Protein AF-A0A1H5Q8M9-F1 (afdb_monomer_lite)

Foldseek 3Di:
DAPADKDKDKDKAWAAPPDDQVNLLVLLLVLCPVQSVQWPGKAFPDKAQLLPDDPVVCVQLQYDNNIIITTIMTIGDDRPDDDDPVNVQVSVLSSRVSGHPHDHDDGPDPDRDDDPPDDDPPDDDDDDD

Secondary structure (DSSP, 8-state):
---SPPEEEEEEEEE-TT--HHHHHHHHHHHHGGGGGGEEEEEEEEEEEGGGS-HHHHHHHT--TTSEEEEEEEEE--SSSPPPHHHHHHHHHHHHHHH--SS----SSSS------------------

pLDDT: mean 83.19, std 17.36, range [40.0, 96.5]

Organism: NCBI:txid218821

Sequence (129 aa):
MSALPPVRRDLSIAVAAEDRAEDLGDRVRTALGEDADLVESVEIRHETPCAQLPQQALARLGAERHQKNLLVRLVLRPLDRTLSDAEANVLRDRAYAALHQGTEHQWSGSQPPQRKRGEAPGSRDSGFR

Structure (mmCIF, N/CA/C/O backbone):
data_AF-A0A1H5Q8M9-F1
#
_entry.id   AF-A0A1H5Q8M9-F1
#
loop_
_atom_site.group_PDB
_atom_site.id
_atom_site.type_symbol
_atom_site.label_atom_id
_atom_site.label_alt_id
_atom_site.label_comp_id
_atom_site.label_asym_id
_atom_site.label_entity_id
_atom_site.label_seq_id
_atom_site.pdbx_PDB_ins_code
_atom_site.Cartn_x
_atom_site.Cartn_y
_atom_site.Cartn_z
_atom_site.occupancy
_atom_site.B_iso_or_equiv
_atom_site.auth_seq_id
_atom_site.auth_comp_id
_atom_site.auth_asym_id
_atom_site.auth_atom_id
_atom_site.pdbx_PDB_model_num
ATOM 1 N N . MET A 1 1 ? 17.309 -14.349 -12.034 1.00 49.53 1 MET A N 1
ATOM 2 C CA . MET A 1 1 ? 17.325 -13.305 -10.984 1.00 49.53 1 MET A CA 1
ATOM 3 C C . MET A 1 1 ? 17.532 -11.972 -11.682 1.00 49.53 1 MET A C 1
ATOM 5 O O . MET A 1 1 ? 18.528 -11.847 -12.381 1.00 49.53 1 MET A O 1
ATOM 9 N N . SER A 1 2 ? 16.574 -11.043 -11.588 1.00 52.38 2 SER A N 1
ATOM 10 C CA . SER A 1 2 ? 16.705 -9.705 -12.195 1.00 52.38 2 SER A CA 1
ATOM 11 C C . SER A 1 2 ? 17.848 -8.933 -11.524 1.00 52.38 2 SER A C 1
ATOM 13 O O . SER A 1 2 ? 18.003 -9.003 -10.305 1.00 52.38 2 SER A O 1
ATOM 15 N N . ALA A 1 3 ? 18.667 -8.251 -12.328 1.00 62.22 3 ALA A N 1
ATOM 16 C CA . ALA A 1 3 ? 19.858 -7.516 -11.893 1.00 62.22 3 ALA A CA 1
ATOM 17 C C . ALA A 1 3 ? 19.5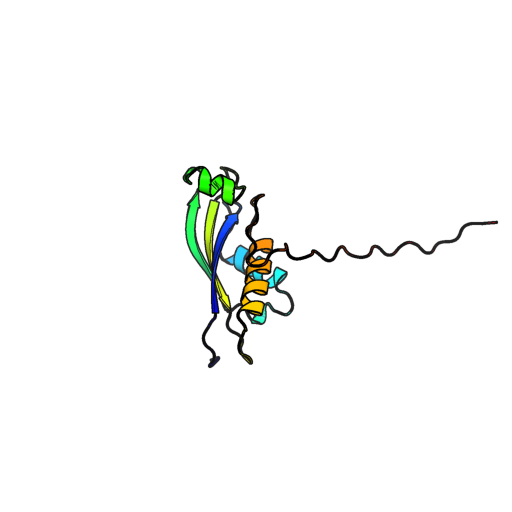56 -6.075 -11.437 1.00 62.22 3 ALA A C 1
ATOM 19 O O . ALA A 1 3 ? 20.466 -5.354 -11.030 1.00 62.22 3 ALA A O 1
ATOM 20 N N . LEU A 1 4 ? 18.293 -5.643 -11.518 1.00 66.38 4 LEU A N 1
ATOM 21 C CA . LEU A 1 4 ? 17.888 -4.274 -11.215 1.00 66.38 4 LEU A CA 1
ATOM 22 C C . LEU A 1 4 ? 17.387 -4.140 -9.768 1.00 66.38 4 LEU A C 1
ATOM 24 O O . LEU A 1 4 ? 16.692 -5.032 -9.266 1.00 66.38 4 LEU A O 1
ATOM 28 N N . PRO A 1 5 ? 17.729 -3.037 -9.074 1.00 74.69 5 PRO A N 1
ATOM 29 C CA . PRO A 1 5 ? 17.311 -2.835 -7.697 1.00 74.69 5 PRO A CA 1
ATOM 30 C C . PRO A 1 5 ? 15.780 -2.698 -7.618 1.00 74.69 5 PRO A C 1
ATOM 32 O O . PRO A 1 5 ? 15.188 -1.962 -8.407 1.00 74.69 5 PRO A O 1
ATOM 35 N N . PRO A 1 6 ? 15.118 -3.374 -6.662 1.00 85.62 6 PRO A N 1
ATOM 36 C CA . PRO A 1 6 ? 13.678 -3.239 -6.476 1.00 85.62 6 PRO A CA 1
ATOM 37 C C . PRO A 1 6 ? 13.305 -1.839 -5.979 1.00 85.62 6 PRO A C 1
ATOM 39 O O . PRO A 1 6 ? 13.928 -1.300 -5.057 1.00 85.62 6 PRO A O 1
ATOM 42 N N . VAL A 1 7 ? 12.217 -1.298 -6.519 1.00 91.06 7 VAL A N 1
ATOM 43 C CA . VAL A 1 7 ? 11.583 -0.069 -6.042 1.00 91.06 7 VAL A CA 1
ATOM 44 C C . VAL A 1 7 ? 10.568 -0.424 -4.959 1.00 91.06 7 VAL A C 1
ATOM 46 O O . VAL A 1 7 ? 9.742 -1.316 -5.132 1.00 91.06 7 VAL A O 1
ATOM 49 N N . ARG A 1 8 ? 10.626 0.270 -3.818 1.00 93.50 8 ARG A N 1
ATOM 50 C CA . ARG A 1 8 ? 9.729 0.042 -2.674 1.00 93.50 8 ARG A CA 1
ATOM 51 C C . ARG A 1 8 ? 8.881 1.275 -2.406 1.00 93.50 8 ARG A C 1
ATOM 53 O O . ARG A 1 8 ? 9.401 2.395 -2.412 1.00 93.50 8 ARG A O 1
ATOM 60 N N . ARG A 1 9 ? 7.587 1.070 -2.164 1.00 93.12 9 ARG A N 1
ATOM 61 C CA . ARG A 1 9 ? 6.641 2.127 -1.789 1.00 93.12 9 ARG A CA 1
ATOM 62 C C . ARG A 1 9 ? 5.768 1.655 -0.637 1.00 93.12 9 ARG A C 1
ATOM 64 O O . ARG A 1 9 ? 5.104 0.630 -0.748 1.00 93.12 9 ARG A O 1
ATOM 71 N N . ASP A 1 10 ? 5.772 2.423 0.445 1.00 94.00 10 ASP A N 1
ATOM 72 C CA . ASP A 1 10 ? 4.921 2.160 1.599 1.00 94.00 10 ASP A CA 1
ATOM 73 C C . ASP A 1 10 ? 3.607 2.949 1.458 1.00 94.00 10 ASP A C 1
ATOM 75 O O . ASP A 1 10 ? 3.596 4.132 1.104 1.00 94.00 10 ASP A O 1
ATOM 79 N N . LEU A 1 11 ? 2.489 2.272 1.700 1.00 93.62 11 LEU A N 1
ATOM 80 C CA . LEU A 1 11 ? 1.127 2.775 1.566 1.00 93.62 11 LEU A CA 1
ATOM 81 C C . LEU A 1 11 ? 0.388 2.568 2.885 1.00 93.62 11 LEU A C 1
ATOM 83 O O . LEU A 1 11 ? 0.366 1.462 3.415 1.00 93.62 11 LEU A O 1
ATOM 87 N N . SER A 1 12 ? -0.255 3.616 3.391 1.00 94.44 12 SER A N 1
ATOM 88 C CA . SER A 1 12 ? -1.201 3.497 4.502 1.00 94.44 12 SER A CA 1
ATOM 89 C C . SER A 1 12 ? -2.614 3.478 3.930 1.00 94.44 12 SER A C 1
ATOM 91 O O . SER A 1 12 ? -3.045 4.464 3.332 1.00 94.44 12 SER A O 1
ATOM 93 N N . ILE A 1 13 ? -3.312 2.352 4.066 1.00 95.00 13 ILE A N 1
ATOM 94 C CA . ILE A 1 13 ? -4.632 2.114 3.466 1.00 95.00 13 ILE A CA 1
ATOM 95 C C . ILE A 1 13 ? -5.657 1.729 4.529 1.00 95.00 13 ILE A C 1
ATOM 97 O O . ILE A 1 13 ? -5.300 1.134 5.540 1.00 95.00 13 ILE A O 1
ATOM 101 N N . ALA A 1 14 ? -6.924 2.072 4.312 1.00 96.50 14 ALA A N 1
ATOM 102 C CA . ALA A 1 14 ? -8.042 1.546 5.081 1.00 96.50 14 ALA A CA 1
ATOM 103 C C . ALA A 1 14 ? -8.663 0.399 4.287 1.00 96.50 14 ALA A C 1
ATOM 105 O O . ALA A 1 14 ? -8.850 0.537 3.078 1.00 96.50 14 ALA A O 1
ATOM 106 N N . VAL A 1 15 ? -8.932 -0.718 4.950 1.00 95.81 15 VAL A N 1
ATOM 107 C CA . VAL A 1 15 ? -9.479 -1.935 4.341 1.00 95.81 15 VAL A CA 1
ATOM 108 C C . VAL A 1 15 ? -10.482 -2.598 5.279 1.00 95.81 15 VAL A C 1
ATOM 110 O O . VAL A 1 15 ? -10.505 -2.310 6.482 1.00 95.81 15 VAL A O 1
ATOM 113 N N . ALA A 1 16 ? -11.293 -3.509 4.744 1.00 94.06 16 ALA A N 1
ATOM 114 C CA . ALA A 1 16 ? -12.166 -4.354 5.548 1.00 94.06 16 ALA A CA 1
ATOM 115 C C . ALA A 1 16 ? -11.357 -5.184 6.564 1.00 94.06 16 ALA A C 1
ATOM 117 O O . ALA A 1 16 ? -10.202 -5.538 6.322 1.00 94.06 16 ALA A O 1
ATOM 118 N N . ALA A 1 17 ? -11.956 -5.512 7.711 1.00 90.94 17 ALA A N 1
ATOM 119 C CA . ALA A 1 17 ? -11.278 -6.268 8.767 1.00 90.94 17 ALA A CA 1
ATOM 120 C C . ALA A 1 17 ? -10.802 -7.658 8.292 1.00 90.94 17 ALA A C 1
ATOM 122 O O . ALA A 1 17 ? -9.727 -8.116 8.693 1.00 90.94 17 ALA A O 1
ATOM 123 N N . GLU A 1 18 ? -11.564 -8.273 7.384 1.00 91.06 18 GLU A N 1
ATOM 124 C CA . GLU A 1 18 ? -11.295 -9.593 6.798 1.00 91.06 18 GLU A CA 1
ATOM 125 C C . GLU A 1 18 ? -10.132 -9.608 5.793 1.00 91.06 18 GLU A C 1
ATOM 127 O O . GLU A 1 18 ? -9.586 -10.678 5.536 1.00 91.06 18 GLU A O 1
ATOM 132 N N . ASP A 1 19 ? -9.738 -8.455 5.235 1.00 91.38 19 ASP A N 1
ATOM 133 C CA . ASP A 1 19 ? -8.782 -8.400 4.122 1.00 91.38 19 ASP A CA 1
ATOM 134 C C . ASP A 1 19 ? -7.407 -8.968 4.510 1.00 91.38 19 ASP A C 1
ATOM 136 O O . ASP A 1 19 ? -6.799 -8.557 5.512 1.00 91.38 19 ASP A O 1
ATOM 140 N N . ARG A 1 20 ? -6.892 -9.892 3.688 1.00 90.44 20 ARG A N 1
ATOM 141 C CA . ARG A 1 20 ? -5.599 -10.559 3.883 1.00 90.44 20 ARG A CA 1
ATOM 142 C C . ARG A 1 20 ? -4.573 -10.167 2.826 1.00 90.44 20 ARG A C 1
ATOM 144 O O . ARG A 1 20 ? -4.897 -9.576 1.800 1.00 90.44 20 ARG A O 1
ATOM 151 N N . ALA A 1 21 ? -3.309 -10.514 3.067 1.00 88.75 21 ALA A N 1
ATOM 152 C CA . ALA A 1 21 ? -2.211 -10.199 2.152 1.00 88.75 21 ALA A CA 1
ATOM 153 C C . ALA A 1 21 ? -2.436 -10.773 0.743 1.00 88.75 21 ALA A C 1
ATOM 155 O O . ALA A 1 21 ? -2.115 -10.110 -0.244 1.00 88.75 21 ALA A O 1
ATOM 156 N N . GLU A 1 22 ? -3.022 -11.968 0.654 1.00 91.56 22 GLU A N 1
ATOM 157 C CA . GLU A 1 22 ? -3.362 -12.620 -0.609 1.00 91.56 22 GLU A CA 1
ATOM 158 C C . GLU A 1 22 ? -4.379 -11.784 -1.407 1.00 91.56 22 GLU A C 1
ATOM 160 O O . GLU A 1 22 ? -4.115 -11.425 -2.557 1.00 91.56 22 GLU A O 1
ATOM 165 N N . ASP A 1 23 ? -5.464 -11.344 -0.758 1.00 93.94 23 ASP A N 1
ATOM 166 C CA . ASP A 1 23 ? -6.513 -10.516 -1.373 1.00 93.94 23 ASP A CA 1
ATOM 167 C C . ASP A 1 23 ? -5.981 -9.156 -1.846 1.00 93.94 23 ASP A C 1
ATOM 169 O O . ASP A 1 23 ? -6.440 -8.586 -2.841 1.00 93.94 23 ASP A O 1
ATOM 173 N N . LEU A 1 24 ? -5.032 -8.582 -1.100 1.00 94.75 24 LEU A N 1
ATOM 174 C CA . LEU A 1 24 ? -4.378 -7.327 -1.471 1.00 94.75 24 LEU A CA 1
ATOM 175 C C . LEU A 1 24 ? -3.493 -7.527 -2.704 1.00 94.75 24 LEU A C 1
ATOM 177 O O . LEU A 1 24 ? -3.533 -6.714 -3.628 1.00 94.75 24 LEU A O 1
ATOM 181 N N . GLY A 1 25 ? -2.719 -8.612 -2.739 1.00 95.19 25 GLY A N 1
ATOM 182 C CA . GLY A 1 25 ? -1.880 -8.957 -3.882 1.00 95.19 25 GLY A CA 1
ATOM 183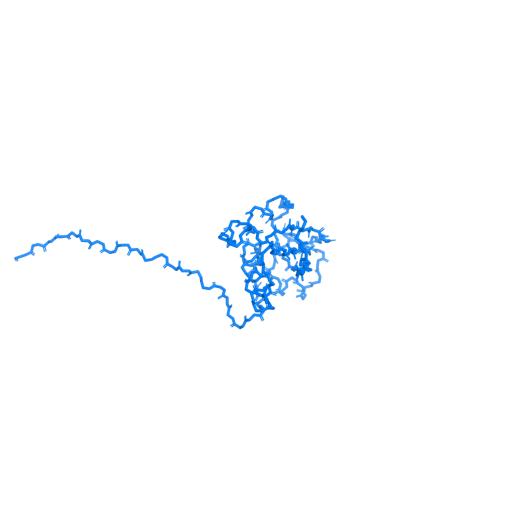 C C . GLY A 1 25 ? -2.692 -9.104 -5.168 1.00 95.19 25 GLY A C 1
ATOM 184 O O . GLY A 1 25 ? -2.337 -8.519 -6.193 1.00 95.19 25 GLY A O 1
ATOM 185 N N . ASP A 1 26 ? -3.811 -9.821 -5.107 1.00 95.56 26 ASP A N 1
ATOM 186 C CA . ASP A 1 26 ? -4.661 -10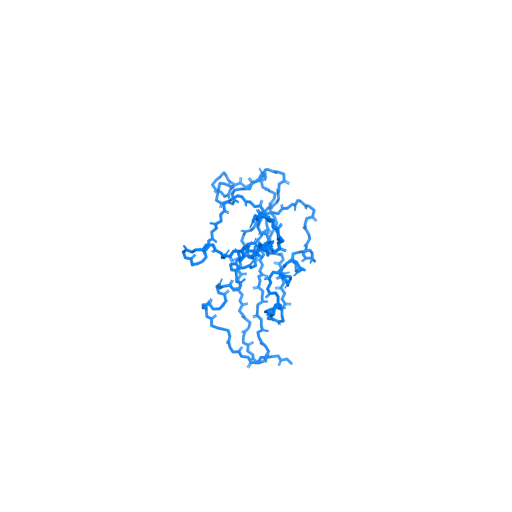.072 -6.274 1.00 95.56 26 ASP A CA 1
ATOM 187 C C . ASP A 1 26 ? -5.354 -8.804 -6.777 1.00 95.56 26 ASP A C 1
ATOM 189 O O . ASP A 1 26 ? -5.379 -8.543 -7.986 1.00 95.56 26 ASP A O 1
ATOM 193 N N . ARG A 1 27 ? -5.830 -7.944 -5.867 1.00 96.31 27 ARG A N 1
ATOM 194 C CA . ARG A 1 27 ? -6.376 -6.627 -6.232 1.00 96.31 27 ARG A CA 1
ATOM 195 C C . ARG A 1 27 ? -5.338 -5.730 -6.892 1.00 96.31 27 ARG A C 1
ATOM 197 O O . ARG A 1 27 ? -5.653 -5.091 -7.895 1.00 96.31 27 ARG A O 1
ATOM 204 N N . VAL A 1 28 ? -4.110 -5.688 -6.369 1.00 96.38 28 VAL A N 1
ATOM 205 C CA . VAL A 1 28 ? -3.028 -4.895 -6.974 1.00 96.38 28 VAL A CA 1
ATOM 206 C C . VAL A 1 28 ? -2.720 -5.398 -8.379 1.00 96.38 28 VAL A C 1
ATOM 208 O O . VAL A 1 28 ? -2.721 -4.597 -9.309 1.00 96.38 28 VAL A O 1
ATOM 211 N N . ARG A 1 29 ? -2.514 -6.707 -8.566 1.00 95.25 29 ARG A N 1
ATOM 212 C CA . ARG A 1 29 ? -2.227 -7.273 -9.896 1.00 95.25 29 ARG A CA 1
ATOM 213 C C . ARG A 1 29 ? -3.356 -6.991 -10.882 1.00 95.25 29 ARG A C 1
ATOM 215 O O . ARG A 1 29 ? -3.098 -6.521 -11.985 1.00 95.25 29 ARG A O 1
ATOM 222 N N . THR A 1 30 ? -4.604 -7.165 -10.451 1.00 96.00 30 THR A N 1
ATOM 223 C CA . THR A 1 30 ? -5.784 -6.850 -11.269 1.00 96.00 30 THR A CA 1
ATOM 224 C C . THR A 1 30 ? -5.814 -5.377 -11.683 1.00 96.00 30 THR A C 1
ATOM 226 O O . THR A 1 30 ? -6.073 -5.060 -12.84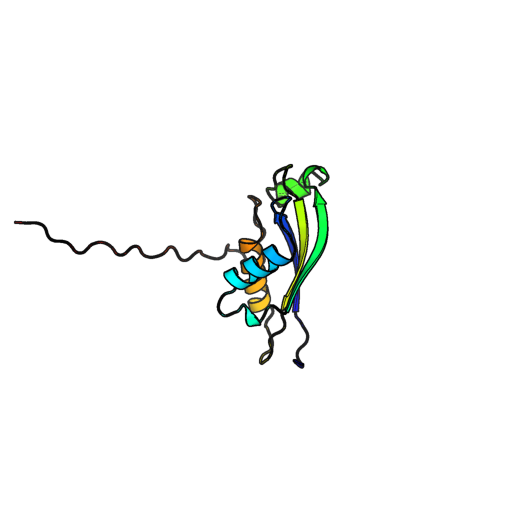1 1.00 96.00 30 THR A O 1
ATOM 229 N N . ALA A 1 31 ? -5.518 -4.458 -10.761 1.00 95.12 31 ALA A N 1
ATOM 230 C CA . ALA A 1 31 ? -5.523 -3.024 -11.042 1.00 95.12 31 ALA A CA 1
ATOM 231 C C . ALA A 1 31 ? -4.353 -2.563 -11.926 1.00 95.12 31 ALA A C 1
ATOM 233 O O . ALA A 1 31 ? -4.473 -1.572 -12.658 1.00 95.12 31 ALA A O 1
ATOM 234 N N . LEU A 1 32 ? -3.215 -3.255 -11.849 1.00 93.62 32 LEU A N 1
ATOM 235 C CA . LEU A 1 32 ? -2.033 -2.954 -12.651 1.00 93.62 32 LEU A CA 1
ATOM 236 C C . LEU A 1 32 ? -2.102 -3.552 -14.064 1.00 93.62 32 LEU A C 1
ATOM 238 O O . LEU A 1 32 ? -1.562 -2.943 -14.987 1.00 93.62 32 LEU A O 1
ATOM 242 N N . GLY A 1 33 ? -2.862 -4.628 -14.277 1.00 94.50 33 GLY A N 1
ATOM 243 C CA . GLY A 1 33 ? -3.131 -5.164 -15.613 1.00 94.50 33 GLY A CA 1
ATOM 244 C C . GLY A 1 33 ? -1.843 -5.593 -16.314 1.00 94.50 33 GLY A C 1
ATOM 245 O O . GLY A 1 33 ? -1.139 -6.460 -15.813 1.00 94.50 33 GLY A O 1
ATOM 246 N N . GLU A 1 34 ? -1.510 -4.961 -17.439 1.00 92.06 34 GLU A N 1
ATOM 247 C CA . GLU A 1 34 ? -0.268 -5.226 -18.190 1.00 92.06 34 GLU A CA 1
ATOM 248 C C . GLU A 1 34 ? 1.001 -5.003 -17.349 1.00 92.06 34 GLU A C 1
ATOM 250 O O . GLU A 1 34 ? 2.019 -5.648 -17.573 1.00 92.06 34 GLU A O 1
ATOM 255 N N . ASP A 1 35 ? 0.927 -4.145 -16.328 1.00 92.38 35 ASP A N 1
ATOM 256 C CA . ASP A 1 35 ? 2.032 -3.877 -15.406 1.00 92.38 35 ASP A CA 1
ATOM 257 C C . ASP A 1 35 ? 2.082 -4.856 -14.214 1.00 92.38 35 ASP A C 1
ATOM 259 O O . ASP A 1 35 ? 2.884 -4.671 -13.296 1.00 92.38 35 ASP A O 1
ATOM 263 N N . ALA A 1 36 ? 1.218 -5.880 -14.164 1.00 92.88 36 ALA A N 1
ATOM 264 C CA . ALA A 1 36 ? 1.147 -6.813 -13.035 1.00 92.88 36 ALA A CA 1
ATOM 265 C C . ALA A 1 36 ? 2.459 -7.583 -12.813 1.00 92.88 36 ALA A C 1
ATOM 267 O O . ALA A 1 36 ? 2.828 -7.825 -11.664 1.00 92.88 36 ALA A O 1
ATOM 268 N N . ASP A 1 37 ? 3.188 -7.893 -13.888 1.00 90.88 37 ASP A N 1
ATOM 269 C CA . ASP A 1 37 ? 4.476 -8.599 -13.839 1.00 90.88 37 ASP A CA 1
ATOM 270 C C . ASP A 1 37 ? 5.589 -7.772 -13.177 1.00 90.88 37 ASP A C 1
ATOM 272 O O . ASP A 1 37 ? 6.620 -8.310 -12.771 1.00 90.88 37 ASP A O 1
ATOM 276 N N . LEU A 1 38 ? 5.382 -6.460 -13.015 1.00 91.94 38 LEU A N 1
ATOM 277 C CA . LEU A 1 38 ? 6.301 -5.600 -12.274 1.00 91.94 38 LEU A CA 1
ATOM 278 C C . LEU A 1 38 ? 6.179 -5.800 -10.758 1.00 91.94 38 LEU A C 1
ATOM 280 O O . LEU A 1 38 ? 7.089 -5.403 -10.029 1.00 91.94 38 LEU A O 1
ATOM 284 N N . VAL A 1 39 ? 5.077 -6.381 -10.267 1.00 93.75 39 VAL A N 1
ATOM 285 C CA . VAL A 1 39 ? 4.825 -6.597 -8.836 1.00 93.75 39 VAL A CA 1
ATOM 286 C C . VAL A 1 39 ? 5.566 -7.833 -8.354 1.00 93.75 39 VAL A C 1
ATOM 288 O O . VAL A 1 39 ? 5.176 -8.965 -8.628 1.00 93.75 39 VAL A O 1
ATOM 291 N N . GLU A 1 40 ? 6.592 -7.616 -7.540 1.00 93.75 40 GLU A N 1
ATOM 292 C CA . GLU A 1 40 ? 7.295 -8.700 -6.862 1.00 93.75 40 GLU A CA 1
ATOM 293 C C . GLU A 1 40 ? 6.503 -9.180 -5.640 1.00 93.75 40 GLU A C 1
ATOM 295 O O . GLU A 1 40 ? 6.255 -10.375 -5.480 1.00 93.75 40 GLU A O 1
ATOM 300 N N . SER A 1 41 ? 6.085 -8.253 -4.774 1.00 94.38 41 SER A N 1
ATOM 301 C CA . SER A 1 41 ? 5.334 -8.583 -3.562 1.00 94.38 41 SER A CA 1
ATOM 302 C C . SER A 1 41 ? 4.496 -7.412 -3.045 1.00 94.38 41 SER A C 1
ATOM 304 O O . SER A 1 41 ? 4.786 -6.237 -3.292 1.00 94.38 41 SER A O 1
ATOM 306 N N . VAL A 1 42 ? 3.447 -7.759 -2.295 1.00 96.00 42 VAL A N 1
ATOM 307 C CA . VAL A 1 42 ? 2.677 -6.842 -1.448 1.00 96.00 42 VAL A CA 1
ATOM 308 C C . VAL A 1 42 ? 2.776 -7.369 -0.022 1.00 96.00 42 VAL A C 1
ATOM 310 O O . VAL A 1 42 ? 2.275 -8.447 0.284 1.00 96.00 42 VAL A O 1
ATOM 313 N N . GLU A 1 43 ? 3.459 -6.631 0.847 1.00 95.44 43 GLU A N 1
ATOM 314 C CA . GLU A 1 43 ? 3.744 -7.066 2.216 1.00 95.44 43 GLU A CA 1
ATOM 315 C C . GLU A 1 43 ? 2.992 -6.212 3.230 1.00 95.44 43 GLU A C 1
ATOM 317 O O . GLU A 1 43 ? 3.124 -4.988 3.229 1.00 95.44 43 GLU A O 1
ATOM 322 N N . ILE A 1 44 ? 2.279 -6.839 4.165 1.00 95.75 44 ILE A N 1
ATOM 323 C CA . ILE A 1 44 ? 1.730 -6.131 5.325 1.00 95.75 44 ILE A CA 1
ATOM 324 C C . ILE A 1 44 ? 2.868 -5.899 6.324 1.00 95.75 44 ILE A C 1
ATOM 326 O O . ILE A 1 44 ? 3.487 -6.839 6.819 1.00 95.75 44 ILE A O 1
ATOM 330 N N . ARG A 1 45 ? 3.166 -4.630 6.607 1.00 96.44 45 ARG A N 1
ATOM 331 C CA . ARG A 1 45 ? 4.208 -4.209 7.555 1.00 96.44 45 ARG A CA 1
ATOM 332 C C . ARG A 1 45 ? 3.650 -3.955 8.945 1.00 96.44 45 ARG A C 1
ATOM 334 O O . ARG A 1 45 ? 4.337 -4.218 9.926 1.00 96.44 45 ARG A O 1
ATOM 341 N N . HIS A 1 46 ? 2.440 -3.411 9.016 1.00 95.62 46 HIS A N 1
ATOM 342 C CA . HIS A 1 46 ? 1.746 -3.138 10.267 1.00 95.62 46 HIS A CA 1
ATOM 343 C C . HIS A 1 46 ? 0.236 -3.178 10.046 1.00 95.62 46 HIS A C 1
ATOM 345 O O . HIS A 1 46 ? -0.246 -2.761 8.992 1.00 95.62 46 HIS A O 1
ATOM 351 N N . GLU A 1 47 ? -0.493 -3.627 11.061 1.00 95.62 47 GLU A N 1
ATOM 352 C CA . GLU A 1 47 ? -1.950 -3.596 11.115 1.00 95.62 47 GLU A CA 1
ATOM 353 C C . GLU A 1 47 ? -2.377 -2.827 12.365 1.00 95.62 47 GLU A C 1
ATOM 355 O O . GLU A 1 47 ? -1.883 -3.087 13.461 1.00 95.62 47 GLU A O 1
ATOM 360 N N . THR A 1 48 ? -3.279 -1.865 12.193 1.00 94.62 48 THR A N 1
ATOM 361 C CA . THR A 1 48 ? -3.836 -1.079 13.292 1.00 94.62 48 THR A CA 1
ATOM 362 C C . THR A 1 48 ? -5.349 -0.996 13.125 1.00 94.62 48 THR A C 1
ATOM 364 O O . THR A 1 48 ? -5.805 -0.454 12.116 1.00 94.62 48 THR A O 1
ATOM 367 N N . PRO A 1 49 ? -6.159 -1.471 14.085 1.00 94.38 49 PRO A N 1
ATOM 368 C CA . PRO A 1 49 ? -7.601 -1.248 14.058 1.00 94.38 49 PRO A CA 1
ATOM 369 C C . PRO A 1 49 ? -7.920 0.246 13.937 1.00 94.38 49 PRO A C 1
ATOM 371 O O . PRO A 1 49 ? -7.373 1.055 14.691 1.00 94.38 49 PRO A O 1
ATOM 374 N N . CYS A 1 50 ? -8.826 0.638 13.034 1.00 92.62 50 CYS A N 1
ATOM 375 C CA . CYS A 1 50 ? -9.153 2.056 12.849 1.00 92.62 50 CYS A CA 1
ATOM 376 C C . CYS A 1 50 ? -9.711 2.682 14.137 1.00 92.62 50 CYS A C 1
ATOM 378 O O . CYS A 1 50 ? -9.420 3.835 14.446 1.00 92.62 50 CYS A O 1
ATOM 380 N N . ALA A 1 51 ? -10.423 1.904 14.956 1.00 92.00 51 ALA A N 1
ATOM 381 C CA . ALA A 1 51 ? -10.898 2.331 16.272 1.00 92.00 51 ALA A CA 1
ATOM 382 C C . ALA A 1 51 ? -9.784 2.776 17.249 1.00 92.00 51 ALA A C 1
ATOM 384 O O . ALA A 1 51 ? -10.079 3.498 18.199 1.00 92.00 51 ALA A O 1
ATOM 385 N N . GLN A 1 52 ? -8.531 2.364 17.027 1.00 93.12 52 GLN A N 1
ATOM 386 C CA . GLN A 1 52 ? -7.370 2.705 17.859 1.00 93.12 52 GLN A CA 1
ATOM 387 C C . GLN A 1 52 ? -6.500 3.816 17.252 1.00 93.12 52 GLN A C 1
ATOM 389 O O . GLN A 1 52 ? -5.511 4.229 17.858 1.00 93.12 52 GLN A O 1
ATOM 394 N N . LEU A 1 53 ? -6.839 4.309 16.058 1.00 90.50 53 LEU A N 1
ATOM 395 C CA . LEU A 1 53 ? -6.082 5.373 15.413 1.00 90.50 53 LEU A CA 1
ATOM 396 C C . LEU A 1 53 ? -6.416 6.748 16.005 1.00 90.50 53 LEU A C 1
ATOM 398 O O . LEU A 1 53 ? -7.574 7.024 16.332 1.00 90.50 53 LEU A O 1
ATOM 402 N N . PRO A 1 54 ? -5.435 7.667 16.057 1.00 91.44 54 PRO A N 1
ATOM 403 C CA . PRO A 1 54 ? -5.707 9.070 16.332 1.00 91.44 54 PRO A CA 1
ATOM 404 C C . PRO A 1 54 ? -6.716 9.649 15.331 1.00 91.44 54 PRO A C 1
ATOM 406 O O . PRO A 1 54 ? -6.672 9.336 14.139 1.00 91.44 54 PRO A O 1
ATOM 409 N N . GLN A 1 55 ? -7.574 10.568 15.784 1.00 87.94 55 GLN A N 1
ATOM 410 C CA . GLN A 1 55 ? -8.624 11.168 14.948 1.00 87.94 55 GLN A CA 1
ATOM 411 C C . GLN A 1 55 ? -8.079 11.825 13.670 1.00 87.94 55 GLN A C 1
ATOM 413 O O . GLN A 1 55 ? -8.704 11.739 12.617 1.00 87.94 55 GLN A O 1
ATOM 418 N N . GLN A 1 56 ? -6.887 12.424 13.730 1.00 89.31 56 GLN A N 1
ATOM 419 C CA . GLN A 1 56 ? -6.224 12.992 12.555 1.00 89.31 56 GLN A CA 1
ATOM 420 C C . GLN A 1 56 ? -5.894 11.927 11.497 1.00 89.31 56 GLN A C 1
ATOM 422 O O . GLN A 1 56 ? -6.034 12.179 10.302 1.00 89.31 56 GLN A O 1
ATOM 427 N N . ALA A 1 57 ? -5.464 10.735 11.920 1.00 88.69 57 ALA A N 1
ATOM 428 C CA . ALA A 1 57 ? -5.152 9.641 11.009 1.00 88.69 57 ALA A CA 1
ATOM 429 C C . ALA A 1 57 ? -6.426 9.070 10.371 1.00 88.69 57 ALA A C 1
ATOM 431 O O . ALA A 1 57 ? -6.427 8.822 9.168 1.00 88.69 57 ALA A O 1
ATOM 432 N N . LEU A 1 58 ? -7.510 8.945 11.146 1.00 90.19 58 LEU A N 1
ATOM 433 C CA . LEU A 1 58 ? -8.828 8.559 10.633 1.00 90.19 58 LEU A CA 1
ATOM 434 C C . LEU A 1 58 ? -9.346 9.545 9.591 1.00 90.19 58 LEU A C 1
ATOM 436 O O . LEU A 1 58 ? -9.717 9.126 8.501 1.00 90.19 58 LEU A O 1
ATOM 440 N N . ALA A 1 59 ? -9.313 10.844 9.904 1.00 89.62 59 ALA A N 1
ATOM 441 C CA . ALA A 1 59 ? -9.752 11.890 8.988 1.00 89.62 59 ALA A CA 1
ATOM 442 C C . ALA A 1 59 ? -8.944 11.860 7.687 1.00 89.62 59 ALA A C 1
ATOM 444 O O . ALA A 1 59 ? -9.513 11.905 6.610 1.00 89.62 59 ALA A O 1
ATOM 445 N N . ARG A 1 60 ? -7.622 11.696 7.776 1.00 89.62 60 ARG A N 1
ATOM 446 C CA . ARG A 1 60 ? -6.738 11.626 6.607 1.00 89.62 60 ARG A CA 1
ATOM 447 C C . ARG A 1 60 ? -6.967 10.388 5.729 1.00 89.62 60 ARG A C 1
ATOM 449 O O . ARG A 1 60 ? -6.657 10.428 4.543 1.00 89.62 60 ARG A O 1
ATOM 456 N N . LEU A 1 61 ? -7.421 9.286 6.320 1.00 90.56 61 LEU A N 1
ATOM 457 C CA . LEU A 1 61 ? -7.758 8.057 5.602 1.00 90.56 61 LEU A CA 1
ATOM 458 C C . LEU A 1 61 ? -9.219 8.034 5.144 1.00 90.56 61 LEU A C 1
ATOM 460 O O . LEU A 1 61 ? -9.570 7.167 4.362 1.00 90.56 61 LEU A O 1
ATOM 464 N N . GLY A 1 62 ? -10.090 8.898 5.676 1.00 92.94 62 GLY A N 1
ATOM 465 C CA . GLY A 1 62 ? -11.536 8.760 5.501 1.00 92.94 62 GLY A CA 1
ATOM 466 C C . GLY A 1 62 ? -12.046 7.379 5.928 1.00 92.94 62 GLY A C 1
ATOM 467 O O . GLY A 1 62 ? -12.901 6.808 5.258 1.00 92.94 62 GLY A O 1
ATOM 468 N N . ALA A 1 63 ? -11.446 6.799 6.971 1.00 90.81 63 ALA A N 1
ATOM 469 C CA . ALA A 1 63 ? -11.698 5.419 7.375 1.00 90.81 63 ALA A CA 1
ATOM 470 C C . ALA A 1 63 ? -12.822 5.314 8.411 1.00 90.81 63 ALA A C 1
ATOM 472 O O . ALA A 1 63 ? -12.945 6.147 9.313 1.00 90.81 63 ALA A O 1
ATOM 473 N N . GLU A 1 64 ? -13.589 4.232 8.341 1.00 90.44 64 GLU A N 1
ATOM 474 C CA . GLU A 1 64 ? -14.605 3.897 9.332 1.00 90.44 64 GLU A CA 1
ATOM 475 C C . GLU A 1 64 ? -14.025 3.089 10.502 1.00 90.44 64 GLU A C 1
ATOM 477 O O . GLU A 1 64 ? -13.018 2.393 10.374 1.00 90.44 64 GLU A O 1
ATOM 482 N N . ARG A 1 65 ? -14.674 3.129 11.676 1.00 88.19 65 ARG A N 1
ATOM 483 C CA . ARG A 1 65 ? -14.161 2.442 12.882 1.00 88.19 65 ARG A CA 1
ATOM 484 C C . ARG A 1 65 ? -14.116 0.917 12.762 1.00 88.19 65 ARG A C 1
ATOM 486 O O . ARG A 1 65 ? -13.345 0.297 13.487 1.00 88.19 65 ARG A O 1
ATOM 493 N N . HIS A 1 66 ? -14.953 0.337 11.901 1.00 91.38 66 HIS A N 1
ATOM 494 C CA . HIS A 1 66 ? -15.022 -1.106 11.665 1.00 91.38 66 HIS A CA 1
ATOM 495 C C . HIS A 1 66 ? -13.911 -1.605 10.723 1.00 91.38 66 HIS A C 1
ATOM 497 O O . HIS A 1 66 ? -13.667 -2.805 10.635 1.00 91.38 66 HIS A O 1
ATOM 503 N N . GLN A 1 67 ? -13.244 -0.688 10.017 1.00 95.38 67 GLN A N 1
ATOM 504 C CA . GLN A 1 67 ? -12.116 -0.998 9.152 1.00 95.38 67 GLN A CA 1
ATOM 505 C C . GLN A 1 67 ? -10.833 -1.186 9.970 1.00 95.38 67 GLN A C 1
ATOM 507 O O . GLN A 1 67 ? -10.739 -0.848 11.157 1.00 95.38 67 GLN A O 1
ATOM 512 N N . LYS A 1 68 ? -9.801 -1.676 9.293 1.00 95.75 68 LYS A N 1
ATOM 513 C CA . LYS A 1 68 ? -8.426 -1.656 9.786 1.00 95.75 68 LYS A CA 1
ATOM 514 C C . LYS A 1 68 ? -7.547 -0.823 8.866 1.00 95.75 68 LYS A C 1
ATOM 516 O O . LYS A 1 68 ? -7.764 -0.758 7.656 1.00 95.75 68 LYS A O 1
ATOM 521 N N . ASN A 1 69 ? -6.535 -0.192 9.445 1.00 96.38 69 ASN A N 1
ATOM 522 C CA . ASN A 1 69 ? -5.461 0.425 8.695 1.00 96.38 69 ASN A CA 1
ATOM 523 C C . ASN A 1 69 ? -4.326 -0.571 8.509 1.00 96.38 69 ASN A C 1
ATOM 525 O O . ASN A 1 69 ? -3.812 -1.121 9.482 1.00 96.38 69 ASN A O 1
ATOM 529 N N . LEU A 1 70 ? -3.913 -0.757 7.260 1.00 96.50 70 LEU A N 1
ATOM 530 C CA . LEU A 1 70 ? -2.717 -1.513 6.928 1.00 96.50 70 LEU A CA 1
ATOM 531 C C . LEU A 1 70 ? -1.642 -0.561 6.422 1.00 96.50 70 LEU A C 1
ATOM 533 O O . LEU A 1 70 ? -1.877 0.243 5.516 1.00 96.50 70 LEU A O 1
ATOM 537 N N . LEU A 1 71 ? -0.444 -0.682 6.990 1.00 96.06 71 LEU A N 1
ATOM 538 C CA . LEU A 1 71 ? 0.771 -0.195 6.358 1.00 96.06 71 LEU A CA 1
ATOM 539 C C . LEU A 1 71 ? 1.289 -1.316 5.466 1.00 96.06 71 LEU A C 1
ATOM 541 O O . LEU A 1 71 ? 1.784 -2.323 5.971 1.00 96.06 71 LEU A O 1
ATOM 545 N N . VAL A 1 72 ? 1.170 -1.151 4.154 1.00 96.12 72 VAL A N 1
ATOM 546 C CA . VAL A 1 72 ? 1.613 -2.145 3.174 1.00 96.12 72 VAL A CA 1
ATOM 547 C C . VAL A 1 72 ? 2.816 -1.638 2.401 1.00 96.12 72 VAL A C 1
ATOM 549 O O . VAL A 1 72 ? 2.909 -0.454 2.090 1.00 96.12 72 VAL A O 1
ATOM 552 N N . ARG A 1 73 ? 3.735 -2.538 2.072 1.00 96.06 73 ARG A N 1
ATOM 553 C CA . ARG A 1 73 ? 4.873 -2.275 1.200 1.00 96.06 73 ARG A CA 1
ATOM 554 C C . ARG A 1 73 ? 4.631 -2.934 -0.144 1.00 96.06 73 ARG A C 1
ATOM 556 O O . ARG A 1 73 ? 4.557 -4.156 -0.228 1.00 96.06 73 ARG A O 1
ATOM 563 N N . LEU A 1 74 ? 4.551 -2.116 -1.184 1.00 95.44 74 LEU A N 1
ATOM 564 C CA . LEU A 1 74 ? 4.581 -2.559 -2.568 1.00 95.44 74 LEU A CA 1
ATOM 565 C C . LEU A 1 74 ? 6.039 -2.655 -3.022 1.00 95.44 74 LEU A C 1
ATOM 567 O O . LEU A 1 74 ? 6.777 -1.664 -2.954 1.00 95.44 74 LEU A O 1
ATOM 571 N N . VAL A 1 75 ? 6.447 -3.837 -3.478 1.00 94.56 75 VAL A N 1
ATOM 572 C CA . VAL A 1 75 ? 7.764 -4.077 -4.072 1.00 94.56 75 VAL A CA 1
ATOM 573 C C . VAL A 1 75 ? 7.592 -4.268 -5.572 1.00 94.56 75 VAL A C 1
ATOM 575 O O . VAL A 1 75 ? 6.907 -5.189 -6.015 1.00 94.56 75 VAL A O 1
ATOM 578 N N . LEU A 1 76 ? 8.218 -3.384 -6.345 1.00 92.94 76 LEU A N 1
ATOM 579 C CA . LEU A 1 76 ? 8.238 -3.426 -7.800 1.00 92.94 76 LEU A CA 1
ATOM 580 C C . LEU A 1 76 ? 9.639 -3.812 -8.271 1.00 92.94 76 LEU A C 1
ATOM 582 O O . LEU A 1 76 ? 10.617 -3.147 -7.914 1.00 92.94 76 LEU A O 1
ATOM 586 N N . ARG A 1 77 ? 9.752 -4.862 -9.082 1.00 90.44 77 ARG A N 1
ATOM 587 C CA . ARG A 1 77 ? 11.022 -5.277 -9.684 1.00 90.44 77 ARG A CA 1
ATOM 588 C C . ARG A 1 77 ? 10.805 -5.627 -11.150 1.00 90.44 77 ARG A C 1
ATOM 590 O O . ARG A 1 77 ? 10.462 -6.766 -11.456 1.00 90.44 77 ARG A O 1
ATOM 597 N N . PRO A 1 78 ? 11.056 -4.678 -12.062 1.00 84.19 78 PRO A N 1
ATOM 598 C CA . PRO A 1 78 ? 11.069 -5.001 -13.475 1.00 84.19 78 PRO A CA 1
ATOM 599 C C . PRO A 1 78 ? 12.174 -6.021 -13.787 1.00 84.19 78 PRO A C 1
ATOM 601 O O . PRO A 1 78 ? 13.233 -6.054 -13.143 1.00 84.19 78 PRO A O 1
ATOM 604 N N . LEU A 1 79 ? 11.928 -6.861 -14.788 1.00 80.62 79 LEU A N 1
ATOM 605 C CA . LEU A 1 79 ? 12.860 -7.915 -15.192 1.00 80.62 79 LEU A CA 1
ATOM 606 C C . LEU A 1 79 ? 13.804 -7.474 -16.318 1.00 80.62 79 LEU A C 1
ATOM 608 O O . LEU A 1 79 ? 14.887 -8.039 -16.449 1.00 80.62 79 LEU A O 1
ATOM 612 N N . ASP A 1 80 ? 13.412 -6.461 -17.089 1.00 82.06 80 ASP A N 1
ATOM 613 C CA . ASP A 1 80 ? 14.024 -6.076 -18.364 1.00 82.06 80 ASP A CA 1
ATOM 614 C C . ASP A 1 80 ? 14.408 -4.587 -18.465 1.00 82.06 80 ASP A C 1
ATOM 616 O O . ASP A 1 80 ? 15.178 -4.217 -19.351 1.00 82.06 80 ASP A O 1
ATOM 620 N N . ARG A 1 81 ? 13.914 -3.724 -17.564 1.00 81.88 81 ARG A N 1
ATOM 621 C CA . ARG A 1 81 ? 14.117 -2.267 -17.643 1.00 81.88 81 ARG A CA 1
ATOM 622 C C . ARG A 1 81 ? 14.187 -1.571 -16.289 1.00 81.88 81 ARG A C 1
ATOM 624 O O . ARG A 1 81 ? 13.602 -2.017 -15.313 1.00 81.88 81 ARG A O 1
ATOM 631 N N . THR A 1 82 ? 14.843 -0.420 -16.213 1.00 83.06 82 THR A N 1
ATOM 632 C CA . THR A 1 82 ? 14.771 0.416 -15.004 1.00 83.06 82 THR A CA 1
ATOM 633 C C . THR A 1 82 ? 13.403 1.092 -14.919 1.00 83.06 82 THR A C 1
ATOM 635 O O . THR A 1 82 ? 12.913 1.623 -15.914 1.00 83.06 82 THR A O 1
ATOM 638 N N . LEU A 1 83 ? 12.801 1.093 -13.728 1.00 86.62 83 LEU A N 1
ATOM 639 C CA . LEU A 1 83 ? 11.580 1.843 -13.445 1.00 86.62 83 LEU A CA 1
ATOM 640 C C . LEU A 1 83 ? 11.948 3.284 -13.077 1.00 86.62 83 LEU A C 1
ATOM 642 O O . LEU A 1 83 ? 12.729 3.497 -12.147 1.00 86.62 83 LEU A O 1
ATOM 646 N N . SER A 1 84 ? 11.396 4.270 -13.780 1.00 88.06 84 SER A N 1
ATOM 647 C CA . SER A 1 84 ? 11.553 5.671 -13.379 1.00 88.06 84 SER A CA 1
ATOM 648 C C . SER A 1 84 ? 10.727 5.988 -12.128 1.00 88.06 84 SER A C 1
ATOM 650 O O . SER A 1 84 ? 9.736 5.318 -11.825 1.00 88.06 84 SER A O 1
ATOM 652 N N . ASP A 1 85 ? 11.084 7.059 -11.416 1.00 86.50 85 ASP A N 1
ATOM 653 C CA . ASP A 1 85 ? 10.300 7.514 -10.262 1.00 86.50 85 ASP A CA 1
ATOM 654 C C . ASP A 1 85 ? 8.868 7.909 -10.646 1.00 86.50 85 ASP A C 1
ATOM 656 O O . ASP A 1 85 ? 7.934 7.652 -9.887 1.00 86.50 85 ASP A O 1
ATOM 660 N N . ALA A 1 86 ? 8.677 8.489 -11.835 1.00 88.25 86 ALA A N 1
ATOM 661 C CA . ALA A 1 86 ? 7.357 8.855 -12.338 1.00 88.25 86 ALA A CA 1
ATOM 662 C C . ALA A 1 86 ? 6.476 7.616 -12.561 1.00 88.25 86 ALA A C 1
ATOM 664 O O . ALA A 1 86 ? 5.333 7.583 -12.109 1.00 88.25 86 ALA A O 1
ATOM 665 N N . GLU A 1 87 ? 7.016 6.570 -13.188 1.00 90.12 87 GLU A N 1
ATOM 666 C CA . GLU A 1 87 ? 6.301 5.302 -13.371 1.00 90.12 87 GLU A CA 1
ATOM 667 C C . GLU A 1 87 ? 6.015 4.623 -12.031 1.00 90.12 87 GLU A C 1
ATOM 669 O O . GLU A 1 87 ? 4.895 4.173 -11.792 1.00 90.12 87 GLU A O 1
ATOM 674 N N . ALA A 1 88 ? 6.989 4.612 -11.117 1.00 89.69 88 ALA A N 1
ATOM 675 C CA . ALA A 1 88 ? 6.801 4.084 -9.771 1.00 89.69 88 ALA A CA 1
ATOM 676 C C . ALA A 1 88 ? 5.658 4.788 -9.029 1.00 89.69 88 ALA A C 1
ATOM 678 O O . ALA A 1 88 ? 4.876 4.136 -8.337 1.00 89.69 88 ALA A O 1
ATOM 679 N N . ASN A 1 89 ? 5.545 6.107 -9.182 1.00 90.81 89 ASN A N 1
ATOM 680 C CA . ASN A 1 89 ? 4.483 6.909 -8.583 1.00 90.81 89 ASN A CA 1
ATOM 681 C C . ASN A 1 89 ? 3.114 6.603 -9.204 1.00 90.81 89 ASN A C 1
ATOM 683 O O . ASN A 1 89 ? 2.142 6.420 -8.473 1.00 90.81 89 ASN A O 1
ATOM 687 N N . VAL A 1 90 ? 3.041 6.439 -10.528 1.00 92.19 90 VAL A N 1
ATOM 688 C CA . VAL A 1 90 ? 1.807 6.021 -11.214 1.00 92.19 90 VAL A CA 1
ATOM 689 C C . VAL A 1 90 ? 1.346 4.642 -10.735 1.00 92.19 90 VAL A C 1
ATOM 691 O O . VAL A 1 90 ? 0.174 4.464 -10.398 1.00 92.19 90 VAL A O 1
ATOM 694 N N . LEU A 1 91 ? 2.254 3.665 -10.655 1.00 93.75 91 LEU A N 1
ATOM 695 C CA . LEU A 1 91 ? 1.936 2.315 -10.176 1.00 93.75 91 LEU A CA 1
ATOM 696 C C . LEU A 1 91 ? 1.527 2.324 -8.699 1.00 93.75 91 LEU A C 1
ATOM 698 O O . LEU A 1 91 ? 0.562 1.661 -8.319 1.00 93.75 91 LEU A O 1
ATOM 702 N N . ARG A 1 92 ? 2.206 3.134 -7.877 1.00 93.75 92 ARG A N 1
ATOM 703 C CA . ARG A 1 92 ? 1.847 3.380 -6.475 1.00 93.75 92 ARG A CA 1
ATOM 704 C C . ARG A 1 92 ? 0.427 3.924 -6.353 1.00 93.75 92 ARG A C 1
ATOM 706 O O . ARG A 1 92 ? -0.328 3.430 -5.521 1.00 93.75 92 ARG A O 1
ATOM 713 N N . ASP A 1 93 ? 0.063 4.925 -7.151 1.00 93.69 93 ASP A N 1
ATOM 714 C CA . ASP A 1 93 ? -1.251 5.574 -7.081 1.00 93.69 93 ASP A CA 1
ATOM 715 C C . ASP A 1 93 ? -2.369 4.641 -7.567 1.00 93.69 93 ASP A C 1
ATOM 717 O O . ASP A 1 93 ? -3.434 4.584 -6.951 1.00 93.69 93 ASP A O 1
ATOM 721 N N . ARG A 1 94 ? -2.113 3.835 -8.606 1.00 95.00 94 ARG A N 1
ATOM 722 C CA . ARG A 1 94 ? -3.040 2.786 -9.066 1.00 95.00 94 ARG A CA 1
ATOM 723 C C . ARG A 1 94 ? -3.245 1.700 -8.010 1.00 95.00 94 ARG A C 1
ATOM 725 O O . ARG A 1 94 ? -4.386 1.347 -7.725 1.00 95.00 94 ARG A O 1
ATOM 732 N N . ALA A 1 95 ? -2.164 1.209 -7.401 1.00 95.06 95 ALA A N 1
ATOM 733 C CA . ALA A 1 95 ? -2.241 0.232 -6.318 1.00 95.06 95 ALA A CA 1
ATOM 734 C C . ALA A 1 95 ? -2.992 0.803 -5.106 1.00 95.06 95 ALA A C 1
ATOM 736 O O . ALA A 1 95 ? -3.880 0.151 -4.567 1.00 95.06 95 ALA A O 1
ATOM 737 N N . TYR A 1 96 ? -2.701 2.047 -4.716 1.00 94.94 96 TYR A N 1
ATOM 738 C CA . TYR A 1 96 ? -3.416 2.723 -3.637 1.00 94.94 96 TYR A CA 1
ATOM 739 C C . TYR A 1 96 ? -4.919 2.830 -3.927 1.00 94.94 96 TYR A C 1
ATOM 741 O O . TYR A 1 96 ? -5.715 2.432 -3.085 1.00 94.94 96 TYR A O 1
ATOM 749 N N . ALA A 1 97 ? -5.312 3.279 -5.123 1.00 93.62 97 ALA A N 1
ATOM 750 C CA . ALA A 1 97 ? -6.720 3.396 -5.515 1.00 93.62 97 ALA A CA 1
ATOM 751 C C . ALA A 1 97 ? -7.469 2.052 -5.539 1.00 93.62 97 ALA A C 1
ATOM 753 O O . ALA A 1 97 ? -8.684 2.021 -5.363 1.00 93.62 97 ALA A O 1
ATOM 754 N N . ALA A 1 98 ? -6.764 0.951 -5.801 1.00 95.12 98 ALA A N 1
ATOM 755 C CA . ALA A 1 98 ? -7.345 -0.388 -5.818 1.00 95.12 98 ALA A CA 1
ATOM 756 C C . ALA A 1 98 ? -7.517 -0.987 -4.417 1.00 95.12 98 ALA A C 1
ATOM 758 O O . ALA A 1 98 ? -8.417 -1.794 -4.189 1.00 95.12 98 ALA A O 1
ATOM 759 N N . LEU A 1 99 ? -6.629 -0.618 -3.493 1.00 95.12 99 LEU A N 1
ATOM 760 C CA . LEU A 1 99 ? -6.595 -1.170 -2.145 1.00 95.12 99 LEU A CA 1
ATOM 761 C C . LEU A 1 99 ? -7.380 -0.337 -1.134 1.00 95.12 99 LEU A C 1
ATOM 763 O O . LEU A 1 99 ? -8.003 -0.896 -0.238 1.00 95.12 99 LEU A O 1
ATOM 767 N N . HIS A 1 100 ? -7.315 0.987 -1.242 1.00 95.56 100 HIS A N 1
ATOM 768 C CA . HIS A 1 100 ? -7.874 1.899 -0.258 1.00 95.56 100 HIS A CA 1
ATOM 769 C C . HIS A 1 100 ? -9.407 1.941 -0.342 1.00 95.56 100 HIS A C 1
ATOM 771 O O . HIS A 1 100 ? -9.972 2.269 -1.380 1.00 95.56 100 HIS A O 1
ATOM 777 N N . GLN A 1 101 ? -10.068 1.629 0.772 1.00 93.75 101 GLN A N 1
ATOM 778 C CA . GLN A 1 101 ? -11.528 1.634 0.929 1.00 93.75 101 GLN A CA 1
ATOM 779 C C . GLN A 1 101 ? -12.019 2.768 1.846 1.00 93.75 101 GLN A C 1
ATOM 781 O O . GLN A 1 101 ? -13.165 2.746 2.291 1.00 93.75 101 GLN A O 1
ATOM 786 N N . GLY A 1 102 ? -11.156 3.726 2.187 1.00 89.94 102 GLY A N 1
ATOM 787 C CA . GLY A 1 102 ? -11.564 4.954 2.864 1.00 89.94 102 GLY A CA 1
ATOM 788 C C . GLY A 1 102 ? -12.025 6.021 1.867 1.00 89.94 102 GLY A C 1
ATOM 789 O O . GLY A 1 102 ? -11.869 5.878 0.651 1.00 89.94 102 GLY A O 1
ATOM 790 N N . THR A 1 103 ? -12.631 7.094 2.371 1.00 87.31 103 THR A N 1
ATOM 791 C CA . THR A 1 103 ? -13.217 8.149 1.526 1.00 87.31 103 THR A CA 1
ATOM 792 C C . THR A 1 103 ? -12.210 9.213 1.086 1.00 87.31 103 THR A C 1
ATOM 794 O O . THR A 1 103 ? -12.408 9.846 0.049 1.00 87.31 103 THR A O 1
ATOM 797 N N . GLU A 1 104 ? -11.114 9.396 1.827 1.00 85.44 104 GLU A N 1
ATOM 798 C CA . GLU A 1 104 ? -10.101 10.422 1.557 1.00 85.44 104 GLU A CA 1
ATOM 799 C C . GLU A 1 104 ? -8.887 9.827 0.846 1.00 85.44 104 GLU A C 1
ATOM 801 O O . GLU A 1 104 ? -8.342 8.810 1.262 1.00 85.44 104 GLU A O 1
ATOM 806 N N . HIS A 1 105 ? -8.424 10.485 -0.218 1.00 76.06 105 HIS A N 1
ATOM 807 C CA . HIS A 1 105 ? -7.336 9.969 -1.046 1.00 76.06 105 HIS A CA 1
ATOM 808 C C . HIS A 1 105 ? -6.135 10.914 -1.051 1.00 76.06 105 HIS A C 1
ATOM 810 O O . HIS A 1 105 ? -6.261 12.097 -1.364 1.00 76.06 105 HIS A O 1
ATOM 816 N N . GLN A 1 106 ? -4.943 10.376 -0.778 1.00 66.19 106 GLN A N 1
ATOM 817 C CA . GLN A 1 106 ? -3.679 11.099 -0.945 1.00 66.19 106 GLN A CA 1
ATOM 818 C C . GLN A 1 106 ? -2.896 10.566 -2.146 1.00 66.19 106 GLN A C 1
ATOM 820 O O . GLN A 1 106 ? -2.262 9.504 -2.090 1.00 66.19 106 GLN A O 1
ATOM 825 N N . TRP A 1 107 ? -2.944 11.336 -3.230 1.00 71.19 107 TRP A N 1
ATOM 826 C CA . TRP A 1 107 ? -2.244 11.074 -4.487 1.00 71.19 107 TRP A CA 1
ATOM 827 C C . TRP A 1 107 ? -0.805 11.590 -4.440 1.00 71.19 107 TRP A C 1
ATOM 829 O O . TRP A 1 107 ? -0.538 12.628 -3.832 1.00 71.19 107 TRP A O 1
ATOM 839 N N . SER A 1 108 ? 0.126 10.872 -5.075 1.00 56.50 108 SER A N 1
ATOM 840 C CA . SER A 1 108 ? 1.525 11.314 -5.170 1.00 56.50 108 SER A CA 1
ATOM 841 C C . SER A 1 108 ? 1.737 12.387 -6.251 1.00 56.50 108 SER A C 1
ATOM 843 O O . SER A 1 108 ? 2.665 13.187 -6.144 1.00 56.50 108 SER A O 1
ATOM 845 N N . GLY A 1 109 ? 0.844 12.449 -7.248 1.00 51.28 109 GLY A N 1
ATOM 846 C CA . GLY A 1 109 ? 0.692 13.551 -8.204 1.00 51.28 109 GLY A CA 1
ATOM 847 C C . GLY A 1 109 ? -0.696 14.189 -8.100 1.00 51.28 109 GLY A C 1
ATOM 848 O O . GLY A 1 109 ? -1.639 13.560 -7.638 1.00 51.28 109 GLY A O 1
ATOM 849 N N . SER A 1 110 ? -0.853 15.447 -8.511 1.00 40.00 110 SER A N 1
ATOM 850 C CA . SER A 1 110 ? -2.048 16.275 -8.261 1.00 40.00 110 SER A CA 1
ATOM 851 C C . SER A 1 110 ? -3.379 15.822 -8.904 1.00 40.00 110 SER A C 1
ATOM 853 O O . SER A 1 110 ? -4.305 16.627 -8.960 1.00 40.00 110 SER A O 1
ATOM 855 N N . GLN A 1 111 ? -3.537 14.578 -9.370 1.00 44.59 111 GLN A N 1
ATOM 856 C CA . GLN A 1 111 ? -4.817 14.076 -9.883 1.00 44.59 111 GLN A CA 1
ATOM 857 C C . GLN A 1 111 ? -5.073 12.595 -9.548 1.00 44.59 111 GLN A C 1
ATOM 859 O O . GLN A 1 111 ? -4.164 11.775 -9.675 1.00 44.59 111 GLN A O 1
ATOM 864 N N . PRO A 1 112 ? -6.325 12.229 -9.199 1.00 50.66 112 PRO A N 1
ATOM 865 C CA . PRO A 1 112 ? -6.748 10.834 -9.112 1.00 50.66 112 PRO A CA 1
ATOM 866 C C . PRO A 1 112 ? -6.592 10.122 -10.469 1.00 50.66 112 PRO A C 1
ATOM 868 O O . PRO A 1 112 ? -6.794 10.753 -11.513 1.00 50.66 112 PRO A O 1
ATOM 871 N N . PRO A 1 113 ? -6.293 8.808 -10.488 1.00 52.41 113 PRO A N 1
ATOM 872 C CA . PRO A 1 113 ? -6.247 8.034 -11.720 1.00 52.41 113 PRO A CA 1
ATOM 873 C C . PRO A 1 113 ? -7.621 8.086 -12.396 1.00 52.41 113 PRO A C 1
ATOM 875 O O . PRO A 1 113 ? -8.629 7.645 -11.837 1.00 52.41 113 PRO A O 1
ATOM 878 N N . GLN A 1 114 ? -7.671 8.662 -13.601 1.00 53.88 114 GLN A N 1
ATOM 879 C CA . GLN A 1 114 ? -8.900 8.758 -14.383 1.00 53.88 114 GLN A CA 1
ATOM 880 C C . GLN A 1 114 ? -9.404 7.345 -14.691 1.00 53.88 114 GLN A C 1
ATOM 882 O O . GLN A 1 114 ? -8.834 6.633 -15.519 1.00 53.88 114 GLN A O 1
ATOM 887 N N . ARG A 1 115 ? -10.502 6.934 -14.045 1.00 49.00 115 ARG A N 1
ATOM 888 C CA . AR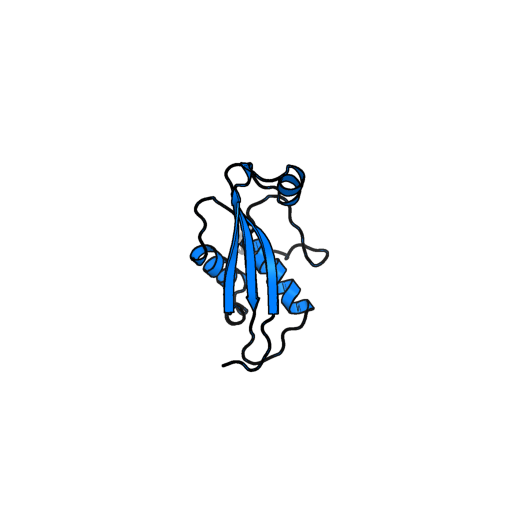G A 1 115 ? -11.280 5.781 -14.502 1.00 49.00 115 ARG A CA 1
ATOM 889 C C . ARG A 1 115 ? -11.772 6.121 -15.905 1.00 49.00 115 ARG A C 1
ATOM 891 O O . ARG A 1 115 ? -12.619 7.002 -16.046 1.00 49.00 115 ARG A O 1
ATOM 898 N N . LYS A 1 116 ? -11.246 5.454 -16.939 1.00 43.47 116 LYS A N 1
ATOM 899 C CA . LYS A 1 116 ? -11.822 5.530 -18.285 1.00 43.47 116 LYS A CA 1
ATOM 900 C C . LYS A 1 116 ? -13.262 5.034 -18.189 1.00 43.47 116 LYS A C 1
ATOM 902 O O . LYS A 1 116 ? -13.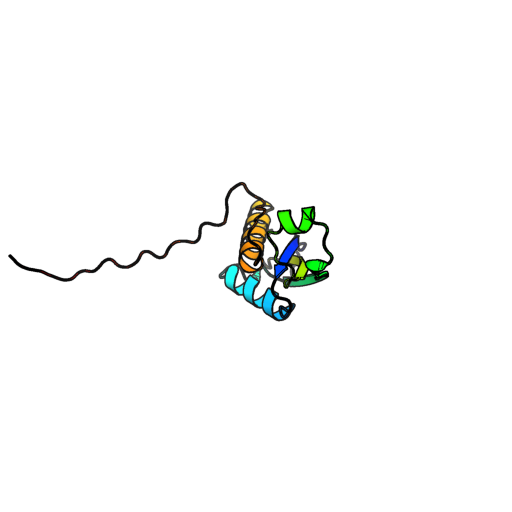515 3.839 -18.070 1.00 43.47 116 LYS A O 1
ATOM 907 N N . ARG A 1 117 ? -14.198 5.980 -18.141 1.00 44.12 117 ARG A N 1
ATOM 908 C CA . ARG A 1 117 ? -15.633 5.735 -18.234 1.00 44.12 117 ARG A CA 1
ATOM 909 C C . ARG A 1 117 ? -15.828 5.039 -19.575 1.00 44.12 117 ARG A C 1
ATOM 911 O O . ARG A 1 117 ? -15.524 5.637 -20.601 1.00 44.12 117 ARG A O 1
ATOM 918 N N . GLY A 1 118 ? -16.227 3.770 -19.552 1.00 41.78 118 GLY A N 1
ATOM 919 C CA . GLY A 1 118 ? -16.546 3.039 -20.770 1.00 41.78 118 GLY A CA 1
ATOM 920 C C . GLY A 1 118 ? -17.543 3.853 -21.586 1.00 41.78 118 GLY A C 1
ATOM 921 O O . GLY A 1 118 ? -18.604 4.222 -21.079 1.00 41.78 118 GLY A O 1
ATOM 922 N N . GLU A 1 119 ? -17.163 4.180 -22.817 1.00 44.50 119 GLU A N 1
ATOM 923 C CA . GLU A 1 119 ? -18.084 4.636 -23.848 1.00 44.50 119 GLU A CA 1
ATOM 924 C C . GLU A 1 119 ? -19.173 3.572 -23.983 1.00 44.50 119 GLU A C 1
ATOM 926 O O . GLU A 1 119 ? -18.924 2.445 -24.412 1.00 44.50 119 GLU A O 1
ATOM 931 N N . ALA A 1 120 ? -20.383 3.910 -23.542 1.00 49.84 120 ALA A N 1
ATOM 932 C CA . ALA A 1 120 ? -21.557 3.123 -23.863 1.00 49.84 120 ALA A CA 1
ATOM 933 C C . ALA A 1 120 ? -21.785 3.221 -25.382 1.00 49.84 120 ALA A C 1
ATOM 935 O O . ALA A 1 120 ? -21.793 4.338 -25.910 1.00 49.84 120 ALA A O 1
ATOM 936 N N . PRO A 1 121 ? -21.992 2.105 -26.101 1.00 46.25 121 PRO A N 1
ATOM 937 C CA . PRO A 1 121 ? -22.347 2.165 -27.508 1.00 46.25 121 PRO A CA 1
ATOM 938 C C . PRO A 1 121 ? -23.772 2.719 -27.618 1.00 46.25 121 PRO A C 1
ATOM 940 O O . PRO A 1 121 ? -24.752 2.039 -27.319 1.00 46.25 121 PRO A O 1
ATOM 943 N N . GLY A 1 122 ? -23.879 3.986 -28.014 1.00 46.66 122 GLY A N 1
ATOM 944 C CA . GLY A 1 122 ? -25.142 4.627 -28.353 1.00 46.66 122 GLY A CA 1
ATOM 945 C C . GLY A 1 122 ? -25.724 4.015 -29.625 1.00 46.66 122 GLY A C 1
ATOM 946 O O . GLY A 1 122 ? -25.328 4.373 -30.729 1.00 46.66 122 GLY A O 1
ATOM 947 N N . SER A 1 123 ? -26.629 3.062 -29.422 1.00 51.31 123 SER A N 1
ATOM 948 C CA . SER A 1 123 ? -27.805 2.714 -30.222 1.00 51.31 123 SER A CA 1
ATOM 949 C C . SER A 1 123 ? -27.855 3.245 -31.661 1.00 51.31 123 SER A C 1
ATOM 951 O O . SER A 1 123 ? -28.241 4.385 -31.915 1.00 51.31 123 SER A O 1
ATOM 953 N N . ARG A 1 124 ? -27.595 2.356 -32.623 1.00 55.50 124 ARG A N 1
ATOM 954 C CA . ARG A 1 124 ? -28.258 2.407 -33.928 1.00 55.50 124 ARG A CA 1
ATOM 955 C C . ARG A 1 124 ? -29.527 1.567 -33.821 1.00 55.50 124 ARG A C 1
ATOM 957 O O . ARG A 1 124 ? -29.415 0.350 -33.835 1.00 55.50 124 ARG A O 1
ATOM 964 N N . ASP A 1 125 ? -30.692 2.200 -33.734 1.00 46.97 125 ASP A N 1
ATOM 965 C CA . ASP A 1 125 ? -31.896 1.634 -34.346 1.00 46.97 125 ASP A CA 1
ATOM 966 C C . ASP A 1 125 ? -32.925 2.726 -34.691 1.00 46.97 125 ASP A C 1
ATOM 968 O O . ASP A 1 125 ? -33.369 3.501 -33.847 1.00 46.97 125 ASP A O 1
ATOM 972 N N . SER A 1 126 ? -33.158 2.809 -35.999 1.00 52.84 126 SER A N 1
ATOM 973 C CA . SER A 1 126 ? -34.358 3.111 -36.784 1.00 52.84 126 SER A CA 1
ATOM 974 C C . SER A 1 126 ? -35.602 3.715 -36.117 1.00 52.84 126 SER A C 1
ATOM 976 O O . SER A 1 126 ? -36.150 3.189 -35.153 1.00 52.84 126 SER A O 1
ATOM 978 N N . GLY A 1 127 ? -36.177 4.730 -36.777 1.00 51.56 127 GLY A N 1
ATOM 979 C CA . GLY A 1 127 ? -37.542 5.177 -36.499 1.00 51.56 127 GLY A CA 1
ATOM 980 C C . GLY A 1 127 ? -38.041 6.328 -37.376 1.00 51.56 127 GLY A C 1
ATOM 981 O O . GLY A 1 127 ? -37.961 7.477 -36.972 1.00 51.56 127 GLY A O 1
ATOM 982 N N . PHE A 1 128 ? -38.606 5.977 -38.535 1.00 50.25 128 PHE A N 1
ATOM 983 C CA . PHE A 1 128 ? -39.817 6.569 -39.131 1.00 50.25 128 PHE A CA 1
ATOM 984 C C . PHE A 1 128 ? -39.911 8.103 -39.325 1.00 50.25 128 PHE A C 1
ATOM 986 O O . PHE A 1 128 ? -40.220 8.841 -38.390 1.00 50.25 128 PHE A O 1
ATOM 993 N N . ARG A 1 129 ? -39.849 8.551 -40.587 1.00 55.66 129 ARG A N 1
ATOM 994 C CA . ARG A 1 129 ? -40.938 9.269 -41.287 1.00 55.66 129 ARG A CA 1
ATOM 995 C C . ARG A 1 129 ? -40.611 9.480 -42.760 1.00 55.66 129 ARG A C 1
ATOM 997 O O . ARG A 1 129 ? -39.417 9.667 -43.070 1.00 55.66 129 ARG A O 1
#

Radius of gyration: 18.31 Å; chains: 1; bounding box: 61×30×59 Å

InterPro domains:
  IPR005121 Ferrodoxin-fold anticodon-binding domain [PS51447] (2-108)
  IPR005121 Ferrodoxin-fold anticodon-binding domain [SM00896] (2-104)
  IPR036690 Ferrodoxin-fold anticodon-binding domain superfamily [G3DSA:3.30.70.380] (4-107)
  IPR036690 Ferrodoxin-fold anticodon-binding domain superfamily [SSF54991] (2-103)